Protein AF-A0A1Q3C9Y9-F1 (afdb_monomer)

InterPro domains:
  IPR029071 Ubiquitin-like domain superfamily [SSF54236] (5-75)
  IPR044232 Plant UBX domain-containing protein 1 [PTHR47557] (2-81)

Radius of gyration: 12.52 Å; Cα contacts (8 Å, |Δi|>4): 131; chains: 1; bounding box: 33×30×30 Å

Mean predicted aligned error: 6.75 Å

Nearest PDB structures (foldseek):
  3r3m-assembly1_A  TM=7.849E-01  e=5.502E-06  Homo sapiens
  5x4l-assembly2_D  TM=7.853E-01  e=3.397E-05  Homo sapiens
  6cpm-assembly1_F  TM=7.783E-01  e=3.465E-04  Homo sapiens
  6ml1-assembly2_E  TM=7.271E-01  e=3.929E-04  Homo sapiens
  7sbi-assembly2_B  TM=7.693E-01  e=3.764E-03  Gallus gallus

Foldseek 3Di:
DKFWEWEQEPVRDIDTDIDDQADFLVVVVVVVCVVCVVVPFDKWKWFPDVVIDTPPDRRDGCVRVVRDHYTYIYIDTPPPPD

pLDDT: mean 77.81, std 10.57, range [38.84, 89.56]

Structure (mmCIF, N/CA/C/O backbone):
data_AF-A0A1Q3C9Y9-F1
#
_entry.id   AF-A0A1Q3C9Y9-F1
#
loop_
_atom_site.group_PDB
_atom_site.id
_atom_site.type_symbol
_atom_site.label_atom_id
_atom_site.label_alt_id
_atom_site.label_comp_id
_atom_site.label_asym_id
_atom_site.label_entity_id
_atom_site.label_seq_id
_atom_site.pdbx_PDB_ins_code
_atom_site.Cartn_x
_atom_site.Cartn_y
_atom_site.Cartn_z
_atom_site.occupancy
_atom_site.B_iso_or_equiv
_atom_site.auth_seq_id
_atom_site.auth_comp_id
_atom_site.auth_asym_id
_atom_site.auth_atom_id
_atom_site.pdbx_PDB_model_num
ATOM 1 N N . MET A 1 1 ? 13.981 1.204 -12.970 1.00 79.31 1 MET A N 1
ATOM 2 C CA . MET A 1 1 ? 12.752 0.544 -13.448 1.00 79.31 1 MET A CA 1
ATOM 3 C C . MET A 1 1 ? 11.590 1.206 -12.733 1.00 79.31 1 MET A C 1
ATOM 5 O O . MET A 1 1 ? 11.711 1.446 -11.538 1.00 79.31 1 MET 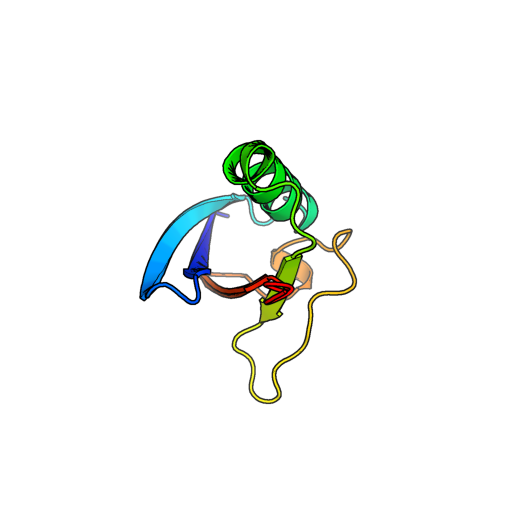A O 1
ATOM 9 N N . GLN A 1 2 ? 10.567 1.634 -13.468 1.00 85.75 2 GLN A N 1
ATOM 10 C CA . GLN A 1 2 ? 9.421 2.341 -12.893 1.00 85.75 2 GLN A CA 1
ATOM 11 C C . GLN A 1 2 ? 8.334 1.335 -12.523 1.00 85.75 2 GLN A C 1
ATOM 13 O O . GLN A 1 2 ? 8.131 0.359 -13.243 1.00 85.75 2 GLN A O 1
ATOM 18 N N . VAL A 1 3 ? 7.658 1.585 -11.409 1.00 87.31 3 VAL A N 1
ATOM 19 C CA . VAL A 1 3 ? 6.568 0.767 -10.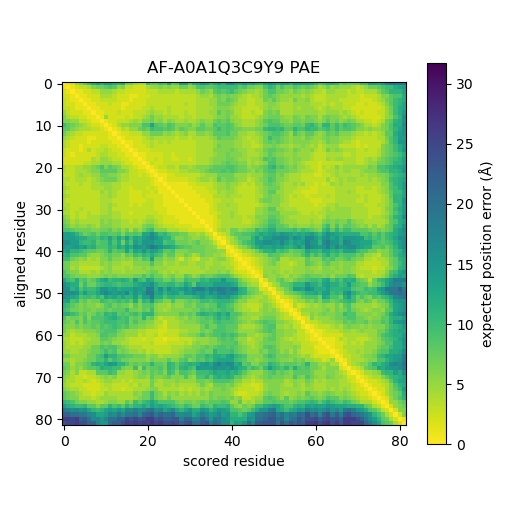886 1.00 87.31 3 VAL A CA 1
ATOM 20 C C . VAL A 1 3 ? 5.346 1.658 -10.771 1.00 87.31 3 VAL A C 1
ATOM 22 O O . VAL A 1 3 ? 5.384 2.688 -10.102 1.00 87.31 3 VAL A O 1
ATOM 25 N N . VAL A 1 4 ? 4.261 1.270 -11.434 1.00 88.06 4 VAL A N 1
ATOM 26 C CA . VAL A 1 4 ? 2.988 1.985 -11.329 1.00 88.06 4 VAL A CA 1
ATOM 27 C C . VAL A 1 4 ? 2.198 1.395 -10.167 1.00 88.06 4 VAL A C 1
ATOM 29 O O . VAL A 1 4 ? 1.759 0.248 -10.231 1.00 88.06 4 VAL A O 1
ATOM 32 N N . THR A 1 5 ? 2.003 2.168 -9.108 1.00 86.81 5 THR A N 1
ATOM 33 C CA . THR A 1 5 ? 1.221 1.767 -7.938 1.00 86.81 5 THR A CA 1
ATOM 34 C C . THR A 1 5 ? -0.140 2.444 -7.970 1.00 86.81 5 THR A C 1
ATOM 36 O O . THR A 1 5 ? -0.241 3.667 -8.000 1.00 86.81 5 THR A O 1
ATOM 39 N N . ARG A 1 6 ? -1.199 1.635 -7.947 1.00 89.12 6 ARG A N 1
ATOM 40 C CA . ARG A 1 6 ? -2.595 2.070 -7.911 1.00 89.12 6 ARG A CA 1
ATOM 41 C C . ARG A 1 6 ? -3.172 1.804 -6.534 1.00 89.12 6 ARG A C 1
ATOM 43 O O . ARG A 1 6 ? -3.293 0.650 -6.122 1.00 89.12 6 ARG A O 1
ATOM 50 N N . VAL A 1 7 ? -3.526 2.875 -5.843 1.00 87.25 7 VAL A N 1
ATOM 51 C CA . VAL A 1 7 ? -4.135 2.847 -4.518 1.00 87.25 7 VAL A CA 1
ATOM 52 C C . VAL A 1 7 ? -5.641 3.012 -4.670 1.00 87.25 7 VAL A C 1
ATOM 54 O O . VAL A 1 7 ? -6.105 4.064 -5.103 1.00 87.25 7 VAL A O 1
ATOM 57 N N . HIS A 1 8 ? -6.405 1.982 -4.321 1.00 86.56 8 HIS A N 1
ATOM 58 C CA . HIS A 1 8 ? -7.864 2.046 -4.274 1.00 86.56 8 HIS A CA 1
ATOM 59 C C . HIS A 1 8 ? -8.336 2.480 -2.892 1.00 86.56 8 HIS A C 1
ATOM 61 O O . HIS A 1 8 ? -8.067 1.800 -1.903 1.00 86.56 8 HIS A O 1
ATOM 67 N N . PHE A 1 9 ? -9.076 3.580 -2.842 1.00 83.19 9 PHE A N 1
ATOM 68 C CA . PHE A 1 9 ? -9.767 4.055 -1.651 1.00 83.19 9 PHE A CA 1
ATOM 69 C C . PHE A 1 9 ? -11.150 3.397 -1.538 1.00 83.19 9 PHE A C 1
ATOM 71 O O . PHE A 1 9 ? -11.758 3.063 -2.562 1.00 83.19 9 PHE A O 1
ATOM 78 N N . PRO A 1 10 ? -11.691 3.237 -0.315 1.00 76.50 10 PRO A N 1
ATOM 79 C CA . PRO A 1 10 ? -13.020 2.656 -0.120 1.00 76.50 10 PRO A CA 1
ATOM 80 C C . PRO A 1 10 ? -14.123 3.546 -0.709 1.00 76.50 10 PRO A C 1
ATOM 82 O O . PRO A 1 10 ? -15.175 3.046 -1.093 1.00 76.50 10 PRO A O 1
ATOM 85 N N . ASP A 1 11 ? -13.846 4.840 -0.877 1.00 78.50 11 ASP A N 1
ATOM 86 C CA . ASP A 1 11 ? -14.734 5.829 -1.494 1.00 78.50 11 ASP A CA 1
ATOM 87 C C . ASP A 1 11 ? -14.836 5.690 -3.029 1.00 78.50 11 ASP A C 1
ATOM 89 O O . ASP A 1 11 ? -15.398 6.553 -3.697 1.00 78.50 11 ASP A O 1
ATOM 93 N N . GLY A 1 12 ? -14.244 4.642 -3.617 1.00 81.06 12 GLY A N 1
ATOM 94 C CA . GLY A 1 12 ? -14.228 4.392 -5.064 1.00 81.06 12 GLY A CA 1
ATOM 95 C C . GLY A 1 12 ? -13.183 5.202 -5.839 1.00 81.06 12 GLY A C 1
ATOM 96 O O . GLY A 1 12 ? -13.027 5.016 -7.046 1.00 81.06 12 GLY A O 1
ATOM 97 N N . HIS A 1 13 ? -12.432 6.068 -5.157 1.00 84.38 13 HIS A N 1
ATOM 98 C CA . HIS A 1 13 ? -11.338 6.831 -5.750 1.00 84.38 13 HIS A CA 1
ATOM 99 C C . HIS A 1 13 ? -10.104 5.945 -5.959 1.00 84.38 13 HIS A C 1
ATOM 101 O O . HIS A 1 13 ? -9.824 5.046 -5.166 1.00 84.38 13 HIS A O 1
ATOM 107 N N . THR A 1 14 ? -9.354 6.196 -7.034 1.00 87.00 14 THR A N 1
ATOM 108 C CA . THR A 1 14 ? -8.098 5.490 -7.328 1.00 87.00 14 THR A CA 1
ATOM 109 C C . THR A 1 14 ? -6.986 6.507 -7.533 1.00 87.00 14 THR A C 1
ATOM 111 O O . THR A 1 14 ? -7.124 7.401 -8.365 1.00 87.00 14 THR A O 1
ATOM 114 N N . LEU A 1 15 ? -5.892 6.368 -6.790 1.00 86.44 15 LEU A N 1
ATOM 115 C CA . LEU A 1 15 ? -4.700 7.198 -6.927 1.00 86.44 15 LEU A CA 1
ATOM 116 C C . LEU A 1 15 ? -3.606 6.386 -7.620 1.00 86.44 15 LEU A C 1
ATOM 118 O O . LEU A 1 15 ? -3.202 5.338 -7.122 1.00 86.44 15 LEU A O 1
ATOM 122 N N . GLU A 1 16 ? -3.146 6.854 -8.776 1.00 89.50 16 GLU A N 1
ATOM 123 C CA . GLU A 1 16 ? -2.039 6.243 -9.513 1.00 89.50 16 GLU A CA 1
ATOM 124 C C . GLU A 1 16 ? -0.759 7.044 -9.266 1.00 89.50 16 GLU A C 1
ATOM 126 O O . GLU A 1 16 ? -0.727 8.256 -9.473 1.00 89.50 16 GLU A O 1
ATOM 131 N N . ILE A 1 17 ? 0.288 6.364 -8.805 1.00 88.44 17 ILE A N 1
ATOM 132 C CA . ILE A 1 17 ? 1.588 6.959 -8.495 1.00 88.44 17 ILE A CA 1
ATOM 133 C C . ILE A 1 17 ? 2.673 6.118 -9.157 1.00 88.44 17 ILE A C 1
ATOM 135 O O . ILE A 1 17 ? 2.608 4.888 -9.161 1.00 88.44 17 ILE A O 1
ATOM 139 N N . ILE A 1 18 ? 3.682 6.777 -9.718 1.00 89.56 18 ILE A N 1
ATOM 140 C CA . ILE A 1 18 ? 4.827 6.116 -10.341 1.00 89.56 18 ILE A CA 1
ATOM 141 C C . ILE A 1 18 ? 6.001 6.200 -9.372 1.00 89.56 18 ILE A C 1
ATOM 143 O O . ILE A 1 18 ? 6.477 7.291 -9.075 1.00 89.56 18 ILE A O 1
ATOM 147 N N . PHE A 1 19 ? 6.473 5.044 -8.917 1.00 87.69 19 PHE A N 1
ATOM 148 C CA . PHE A 1 19 ? 7.629 4.912 -8.035 1.00 87.69 19 PHE A CA 1
ATOM 149 C C . PHE A 1 19 ? 8.820 4.309 -8.767 1.00 87.69 19 PHE A C 1
ATOM 151 O O . PHE A 1 19 ? 8.686 3.662 -9.814 1.00 87.69 19 PHE A O 1
ATOM 158 N N . HIS A 1 20 ? 10.006 4.476 -8.194 1.00 86.25 20 HIS A N 1
ATOM 159 C CA . HIS A 1 20 ? 11.157 3.680 -8.591 1.00 86.25 20 HIS A CA 1
ATOM 160 C C . HIS A 1 20 ? 11.123 2.313 -7.897 1.00 86.25 20 HIS A C 1
ATOM 162 O O . HIS A 1 20 ? 10.833 2.202 -6.713 1.00 86.25 20 HIS A O 1
ATOM 168 N N . SER A 1 21 ? 11.487 1.248 -8.616 1.00 82.75 21 SER A N 1
ATOM 169 C CA . SER A 1 21 ? 11.544 -0.122 -8.071 1.00 82.75 21 SER A CA 1
ATOM 170 C C . SER A 1 21 ? 12.471 -0.280 -6.857 1.00 82.75 21 SER A C 1
ATOM 172 O O . SER A 1 21 ? 12.356 -1.259 -6.128 1.00 82.75 21 SER A O 1
ATOM 174 N N . SER A 1 22 ? 13.415 0.652 -6.690 1.00 85.75 22 SER A N 1
ATOM 175 C CA . SER A 1 22 ? 14.372 0.721 -5.580 1.00 85.75 22 SER A CA 1
ATOM 176 C C . SER A 1 22 ? 13.831 1.458 -4.354 1.00 85.75 22 SER A C 1
ATOM 178 O O . SER A 1 22 ? 14.517 1.517 -3.339 1.00 85.75 22 SER A O 1
ATOM 180 N N . GLU A 1 23 ? 12.645 2.057 -4.451 1.00 87.19 23 GLU A N 1
ATOM 181 C CA . GLU A 1 23 ? 12.007 2.724 -3.324 1.00 87.19 23 GLU A CA 1
ATOM 182 C C . GLU A 1 23 ? 11.299 1.719 -2.425 1.00 87.19 23 GLU A C 1
ATOM 184 O O . GLU A 1 23 ? 10.875 0.641 -2.854 1.00 87.19 23 GLU A O 1
ATOM 189 N N . THR A 1 24 ? 11.191 2.089 -1.156 1.00 89.00 24 THR A N 1
ATOM 190 C CA . THR A 1 24 ? 10.529 1.297 -0.125 1.00 89.00 24 THR A CA 1
ATOM 191 C C . THR A 1 24 ? 9.047 1.609 -0.072 1.00 89.00 24 THR A C 1
ATOM 193 O O . THR A 1 24 ? 8.616 2.708 -0.409 1.00 89.00 24 THR A O 1
ATOM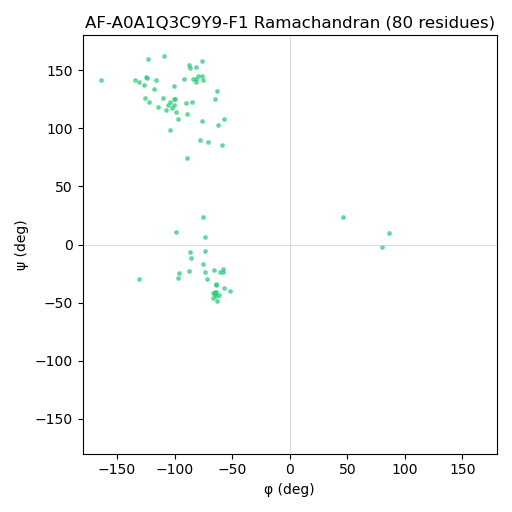 196 N N . ILE A 1 25 ? 8.247 0.660 0.409 1.00 84.25 25 ILE A N 1
ATOM 197 C CA . ILE A 1 25 ? 6.809 0.886 0.610 1.00 84.25 25 ILE A CA 1
ATOM 198 C C . ILE A 1 25 ? 6.563 2.036 1.606 1.00 84.25 25 ILE A C 1
ATOM 200 O O . ILE A 1 25 ? 5.531 2.700 1.531 1.00 84.25 25 ILE A O 1
ATOM 204 N N . GLN A 1 26 ? 7.528 2.334 2.481 1.00 86.19 26 GLN A N 1
ATOM 205 C CA . GLN A 1 26 ? 7.495 3.499 3.362 1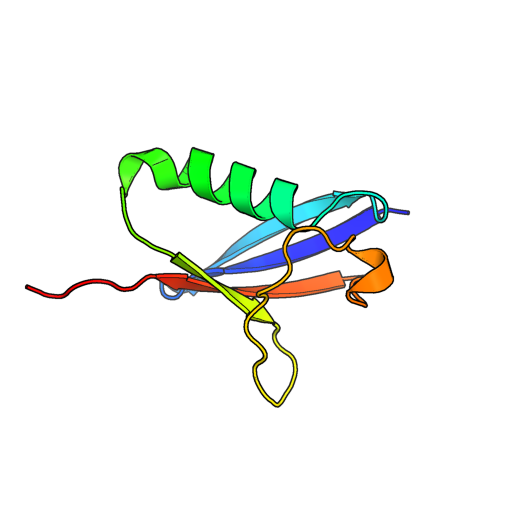.00 86.19 26 GLN A CA 1
ATOM 206 C C . GLN A 1 26 ? 7.225 4.810 2.612 1.00 86.19 26 GLN A C 1
ATOM 208 O O . GLN A 1 26 ? 6.419 5.595 3.093 1.00 86.19 26 GLN A O 1
ATOM 213 N N . ILE A 1 27 ? 7.795 5.033 1.420 1.00 88.19 27 ILE A N 1
ATOM 214 C CA . ILE A 1 27 ? 7.568 6.295 0.694 1.00 88.19 27 ILE A CA 1
ATOM 215 C C . ILE A 1 27 ? 6.097 6.472 0.295 1.00 88.19 27 ILE A C 1
ATOM 217 O O . ILE A 1 27 ? 5.562 7.576 0.322 1.00 88.19 27 ILE A O 1
ATOM 221 N N . LEU A 1 28 ? 5.412 5.371 -0.031 1.00 85.44 28 LEU A N 1
ATOM 222 C CA . LEU A 1 28 ? 3.980 5.381 -0.308 1.00 85.44 28 LEU A CA 1
ATOM 223 C C . LEU A 1 28 ? 3.191 5.712 0.960 1.00 85.44 28 LEU A C 1
ATOM 225 O O . LEU A 1 28 ? 2.226 6.467 0.897 1.00 85.44 28 LEU A O 1
ATOM 229 N N . VAL A 1 29 ? 3.592 5.147 2.099 1.00 83.19 29 VAL A N 1
ATOM 230 C CA . VAL A 1 29 ? 2.962 5.414 3.397 1.00 83.19 29 VAL A CA 1
ATOM 231 C C . VAL A 1 29 ? 3.165 6.867 3.801 1.00 83.19 29 VAL A C 1
ATOM 233 O O . VAL A 1 29 ? 2.202 7.490 4.230 1.00 83.19 29 VAL A O 1
ATOM 236 N N . ASP A 1 30 ? 4.359 7.425 3.618 1.00 86.88 30 ASP A N 1
ATOM 237 C CA . ASP A 1 30 ? 4.657 8.825 3.923 1.00 86.88 30 ASP A CA 1
ATOM 238 C C . ASP A 1 30 ? 3.838 9.766 3.032 1.00 86.88 30 ASP A C 1
ATOM 240 O O . ASP A 1 30 ? 3.202 10.680 3.547 1.00 86.88 30 ASP A O 1
ATOM 244 N N . LEU A 1 31 ? 3.748 9.493 1.724 1.00 86.69 31 LEU A N 1
ATOM 245 C CA . LEU A 1 31 ? 2.909 10.266 0.797 1.00 86.69 31 LEU A CA 1
ATOM 246 C C . LEU A 1 31 ? 1.424 10.201 1.158 1.00 86.69 31 LEU A C 1
ATOM 248 O O . LEU A 1 31 ? 0.730 11.215 1.128 1.00 86.69 31 LEU A O 1
ATOM 252 N N . LEU A 1 32 ? 0.924 9.009 1.495 1.00 81.56 32 LEU A N 1
ATOM 253 C CA . LEU A 1 32 ? -0.452 8.846 1.954 1.00 81.56 32 LEU A CA 1
ATOM 254 C C . LEU A 1 32 ? -0.659 9.565 3.287 1.00 81.56 32 LEU A C 1
ATOM 256 O O . LEU A 1 32 ? -1.669 10.233 3.445 1.00 81.56 32 LEU A O 1
ATOM 260 N N . THR A 1 33 ? 0.298 9.495 4.209 1.00 81.50 33 THR A N 1
ATOM 261 C CA . THR A 1 33 ? 0.242 10.190 5.502 1.00 81.50 33 THR A CA 1
ATOM 262 C C . THR A 1 33 ? 0.251 11.702 5.320 1.00 81.50 33 THR A C 1
ATOM 264 O O . THR A 1 33 ? -0.508 12.382 5.993 1.00 81.50 33 THR A O 1
ATOM 267 N N . GLU A 1 34 ? 1.048 12.242 4.399 1.00 83.94 34 GLU A N 1
ATOM 268 C CA . GLU A 1 34 ? 1.070 13.672 4.082 1.00 83.94 34 GLU A CA 1
ATOM 269 C C . GLU A 1 34 ? -0.252 14.116 3.442 1.00 83.94 34 GLU A C 1
ATOM 271 O O . GLU A 1 34 ? -0.856 15.098 3.872 1.00 83.94 34 GLU A O 1
ATOM 276 N N . ALA A 1 35 ? -0.759 13.351 2.470 1.00 78.88 35 ALA A N 1
ATOM 277 C CA . ALA A 1 35 ? -2.042 13.628 1.825 1.00 78.88 35 ALA A CA 1
ATOM 278 C C . ALA A 1 35 ? -3.229 13.514 2.800 1.00 78.88 35 ALA A C 1
ATOM 280 O O . ALA A 1 35 ? -4.202 14.262 2.698 1.00 78.88 35 ALA A O 1
ATOM 281 N N . LEU A 1 36 ? -3.142 12.589 3.757 1.00 74.12 36 LEU A N 1
ATOM 282 C CA . LEU A 1 36 ? -4.151 12.308 4.777 1.00 74.12 36 LEU A CA 1
ATOM 283 C C . LEU A 1 36 ? -3.833 12.968 6.117 1.00 74.12 36 LEU A C 1
ATOM 285 O O . LEU A 1 36 ? -4.521 12.686 7.095 1.00 74.12 36 LEU A O 1
ATOM 289 N N . ALA A 1 37 ? -2.847 13.866 6.185 1.00 69.06 37 ALA A N 1
ATOM 290 C CA . ALA A 1 37 ? -2.480 14.554 7.422 1.00 69.06 37 ALA A CA 1
ATOM 291 C C . ALA A 1 37 ? -3.673 15.325 8.012 1.00 69.06 37 ALA A C 1
ATOM 293 O O . ALA A 1 37 ? -3.738 15.555 9.214 1.00 69.06 37 ALA A O 1
ATOM 294 N N . GLN A 1 38 ? -4.649 15.677 7.169 1.00 63.59 38 GLN A N 1
ATOM 295 C CA . GLN A 1 38 ? -5.915 16.285 7.577 1.00 63.59 38 GLN A CA 1
ATOM 296 C C . GLN A 1 38 ? -6.891 15.316 8.259 1.00 63.59 38 GLN A C 1
ATOM 298 O O . GLN A 1 38 ? -7.786 15.768 8.964 1.00 63.59 38 GLN A O 1
ATOM 303 N N . LEU A 1 39 ? -6.772 14.009 8.013 1.00 66.62 39 LEU A N 1
ATOM 304 C CA . LEU A 1 39 ? -7.707 13.006 8.514 1.00 66.62 39 LEU A CA 1
ATOM 305 C C . LEU A 1 39 ? -7.342 12.499 9.918 1.00 66.62 39 LEU A C 1
ATOM 307 O O . LEU A 1 39 ? -8.237 11.996 10.578 1.00 66.62 39 LEU A O 1
ATOM 311 N N . GLU A 1 40 ? -6.082 12.598 10.373 1.00 66.50 40 GLU A N 1
ATOM 312 C CA . GLU A 1 40 ? -5.588 12.048 11.665 1.00 66.50 40 GLU A CA 1
ATOM 313 C C . GLU A 1 40 ? -6.029 10.590 11.952 1.00 66.50 40 GLU A C 1
ATOM 315 O O . GLU A 1 40 ? -6.089 10.146 13.100 1.00 66.50 40 GLU A O 1
ATOM 320 N N . LEU A 1 41 ? -6.354 9.818 10.909 1.00 70.88 41 LEU A N 1
ATO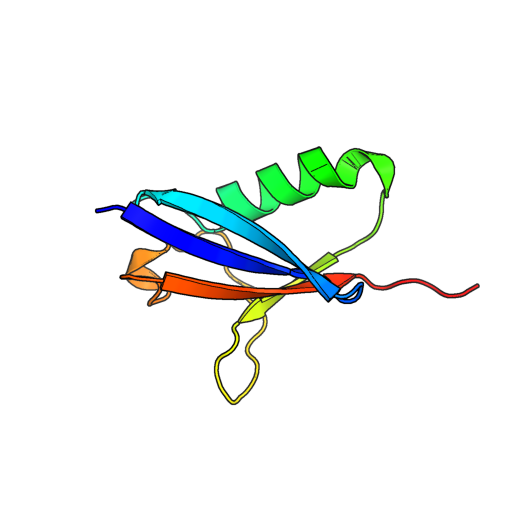M 321 C CA . LEU A 1 41 ? -6.955 8.494 11.040 1.00 70.88 41 LEU A CA 1
ATOM 322 C C . LEU A 1 41 ? -5.908 7.386 10.864 1.00 70.88 41 LEU A C 1
ATOM 324 O O . LEU A 1 41 ? -5.110 7.439 9.922 1.00 70.88 41 LEU A O 1
ATOM 328 N N . PRO A 1 42 ? -5.926 6.343 11.716 1.00 75.31 42 PRO A N 1
ATOM 329 C CA . PRO A 1 42 ? -5.107 5.162 11.502 1.00 75.31 42 PRO A CA 1
ATOM 330 C C . PRO A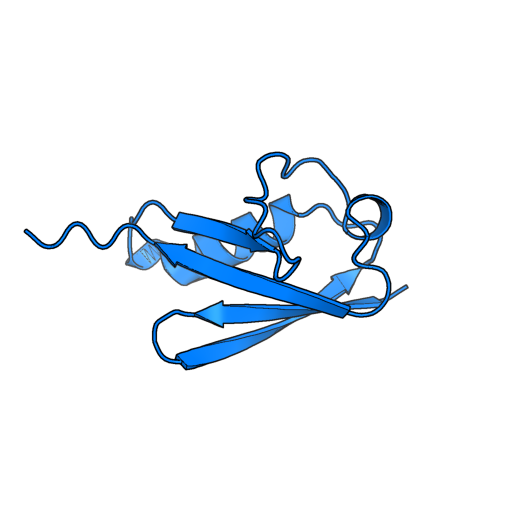 1 42 ? -5.569 4.441 10.230 1.00 75.31 42 PRO A C 1
ATOM 332 O O . PRO A 1 42 ? -6.742 4.084 10.078 1.00 75.31 42 PRO A O 1
ATOM 335 N N . PHE A 1 43 ? -4.630 4.216 9.313 1.00 78.62 43 PHE A N 1
ATOM 336 C CA . PHE A 1 43 ? -4.881 3.526 8.055 1.00 78.62 43 PHE A CA 1
ATOM 337 C C . PHE A 1 43 ? -3.981 2.308 7.873 1.00 78.62 43 PHE A C 1
ATOM 339 O O . PHE A 1 43 ? -2.916 2.173 8.477 1.00 78.62 43 PHE A O 1
ATOM 346 N N . TYR A 1 44 ? -4.423 1.413 6.999 1.00 80.38 44 TYR A N 1
ATOM 347 C CA . TYR A 1 44 ? -3.764 0.167 6.658 1.00 80.38 44 TYR A CA 1
ATOM 348 C C . TYR A 1 44 ? -3.763 -0.019 5.140 1.00 80.38 44 TYR A C 1
ATOM 350 O O . TYR A 1 44 ? -4.742 0.278 4.453 1.00 80.38 44 TYR A O 1
ATOM 358 N N . ILE A 1 45 ? -2.656 -0.546 4.616 1.00 81.44 45 ILE A N 1
ATOM 359 C CA . ILE A 1 45 ? -2.498 -0.848 3.193 1.00 81.44 45 ILE A CA 1
ATOM 360 C C . ILE A 1 45 ? -2.489 -2.366 3.008 1.00 81.44 45 ILE A C 1
ATOM 362 O O . ILE A 1 45 ? -1.701 -3.091 3.628 1.00 81.44 45 ILE A O 1
ATOM 366 N N . CYS A 1 46 ? -3.364 -2.852 2.133 1.00 78.50 46 CYS A N 1
ATOM 367 C CA . CYS A 1 46 ? -3.506 -4.269 1.816 1.00 78.50 46 CYS A CA 1
ATOM 368 C C . CYS A 1 46 ? -3.157 -4.538 0.353 1.00 78.50 46 CYS A C 1
ATOM 370 O O . CYS A 1 46 ? -3.499 -3.763 -0.538 1.00 78.50 46 CYS A O 1
ATOM 372 N N . THR A 1 47 ? -2.497 -5.663 0.085 1.00 79.06 47 THR A N 1
ATOM 373 C CA . THR A 1 47 ? -2.218 -6.091 -1.292 1.00 79.06 47 THR A CA 1
ATOM 374 C C . THR A 1 47 ? -3.445 -6.745 -1.917 1.00 79.06 47 THR A C 1
ATOM 376 O O . THR A 1 47 ? -4.168 -7.484 -1.248 1.00 79.06 47 THR A O 1
ATOM 379 N N . TYR A 1 48 ? -3.646 -6.540 -3.220 1.00 64.50 48 TYR A N 1
ATOM 380 C CA . TYR A 1 48 ? -4.699 -7.214 -3.992 1.00 64.50 48 TYR A CA 1
ATOM 381 C C . TYR A 1 48 ? -4.381 -8.691 -4.323 1.00 64.50 48 TYR A C 1
ATOM 383 O O . TYR A 1 48 ? -4.882 -9.258 -5.290 1.00 64.50 48 TYR A O 1
ATOM 391 N N . THR A 1 49 ? -3.524 -9.353 -3.547 1.00 60.72 49 THR A N 1
ATOM 392 C CA . THR A 1 49 ? -3.280 -10.790 -3.732 1.00 60.72 49 THR A CA 1
ATOM 393 C C . THR A 1 49 ? -4.392 -11.578 -3.039 1.00 60.72 49 THR A C 1
ATOM 395 O O . THR A 1 49 ? -4.894 -11.155 -2.006 1.00 60.72 49 THR A O 1
ATOM 398 N N . THR A 1 50 ? -4.853 -12.688 -3.622 1.00 52.69 50 THR A N 1
ATOM 399 C CA . THR A 1 50 ? -5.797 -13.602 -2.953 1.00 52.69 50 THR A CA 1
ATOM 400 C C . THR A 1 50 ? -4.961 -14.725 -2.347 1.00 52.69 50 THR A C 1
ATOM 402 O O . THR A 1 50 ? -4.428 -15.523 -3.120 1.00 52.69 50 THR A O 1
ATOM 405 N N . PRO A 1 51 ? -4.777 -14.809 -1.016 1.00 63.34 51 PRO A N 1
ATOM 406 C CA . PRO A 1 51 ? -5.475 -14.114 0.077 1.00 63.34 51 PRO A CA 1
ATOM 407 C C . PRO A 1 51 ? -4.941 -12.704 0.396 1.00 63.34 51 PRO A C 1
ATOM 409 O O . PRO A 1 51 ? -3.729 -12.495 0.396 1.00 63.34 51 PRO A O 1
ATOM 412 N N . GLN A 1 52 ? -5.846 -11.763 0.721 1.00 66.75 52 GLN A N 1
ATOM 413 C CA . GLN A 1 52 ? -5.506 -10.361 1.012 1.00 66.75 52 GLN A CA 1
ATOM 414 C C . GLN A 1 52 ? -4.491 -10.287 2.152 1.00 66.75 52 GLN A C 1
ATOM 416 O O . GLN A 1 52 ? -4.808 -10.551 3.314 1.00 66.75 52 GLN A O 1
ATOM 421 N N . LYS A 1 53 ? -3.251 -9.935 1.813 1.00 73.94 53 LYS A N 1
ATOM 422 C CA . LYS A 1 53 ? -2.172 -9.793 2.786 1.00 73.94 53 LYS A CA 1
ATOM 423 C C . LYS A 1 53 ? -1.977 -8.319 3.100 1.00 73.94 53 LYS A C 1
ATOM 425 O O . LYS A 1 53 ? -1.666 -7.529 2.205 1.00 73.94 53 LYS A O 1
ATOM 430 N N . GLN A 1 54 ? -2.151 -7.968 4.371 1.00 76.56 54 GLN A N 1
ATOM 431 C CA . GLN A 1 54 ? -1.768 -6.658 4.886 1.00 76.56 54 GLN A CA 1
ATOM 432 C C . GL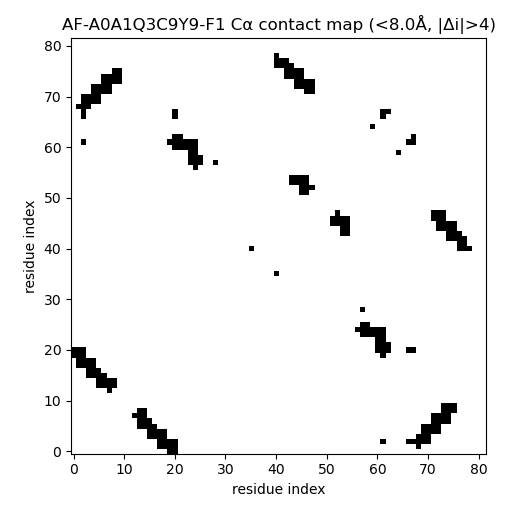N A 1 54 ? -0.255 -6.491 4.751 1.00 76.56 54 GLN A C 1
ATOM 434 O O . GLN A 1 54 ? 0.511 -7.385 5.134 1.00 76.56 54 GLN A O 1
ATOM 439 N N . ILE A 1 55 ? 0.174 -5.346 4.225 1.00 78.44 55 ILE A N 1
ATOM 440 C CA . ILE A 1 55 ? 1.590 -4.998 4.197 1.00 78.44 55 ILE A CA 1
ATOM 441 C C . ILE A 1 55 ? 1.972 -4.569 5.612 1.00 78.44 55 ILE A C 1
ATOM 443 O O . ILE A 1 55 ? 1.569 -3.510 6.082 1.00 78.44 55 ILE A O 1
ATOM 447 N N . LYS A 1 56 ? 2.705 -5.436 6.312 1.00 74.81 56 LYS A N 1
ATOM 448 C CA . LYS A 1 56 ? 3.243 -5.145 7.651 1.00 74.81 56 LYS A CA 1
ATOM 449 C C . LYS A 1 56 ? 4.682 -4.652 7.604 1.00 74.81 56 LYS A C 1
ATOM 451 O O . LYS A 1 56 ? 5.121 -3.977 8.524 1.00 74.81 56 LYS A O 1
ATOM 456 N N . ASP A 1 57 ? 5.398 -5.017 6.547 1.00 78.25 57 ASP A N 1
ATOM 457 C CA . ASP A 1 57 ? 6.791 -4.651 6.359 1.00 78.25 57 ASP A CA 1
ATOM 458 C C . ASP A 1 57 ? 6.889 -3.530 5.323 1.00 78.25 57 ASP A C 1
ATOM 460 O O . ASP A 1 57 ? 6.802 -3.760 4.117 1.00 78.25 57 ASP A O 1
ATOM 464 N N . MET A 1 58 ? 7.001 -2.300 5.820 1.00 80.62 58 MET A N 1
ATOM 465 C CA . MET A 1 58 ? 7.140 -1.091 5.003 1.00 80.62 58 MET A CA 1
ATOM 466 C C . MET A 1 58 ? 8.604 -0.815 4.624 1.00 80.62 58 MET A C 1
ATOM 468 O O . MET A 1 58 ? 8.870 0.012 3.753 1.00 80.62 58 MET A O 1
ATOM 472 N N . SER A 1 59 ? 9.553 -1.529 5.247 1.00 82.25 59 SER A N 1
ATOM 473 C CA . SER A 1 59 ? 10.988 -1.436 4.955 1.00 82.25 59 SER A CA 1
ATOM 474 C C . SER A 1 59 ? 11.358 -2.134 3.646 1.00 82.25 59 SER A C 1
ATOM 476 O O . SER A 1 59 ? 12.459 -1.920 3.137 1.00 82.25 59 SER A O 1
ATOM 478 N N . GLN A 1 60 ? 10.483 -2.991 3.121 1.00 82.75 60 GLN A N 1
ATOM 479 C CA . GLN A 1 60 ? 10.730 -3.718 1.887 1.00 82.75 60 GLN A CA 1
ATOM 480 C C . GLN A 1 60 ? 10.573 -2.801 0.665 1.00 82.75 60 GLN A C 1
ATOM 482 O O . GLN A 1 60 ? 9.687 -1.943 0.621 1.00 82.75 60 GLN A O 1
ATOM 487 N N . ASP A 1 61 ? 11.436 -2.988 -0.335 1.00 84.56 61 ASP A N 1
ATOM 488 C CA . ASP A 1 61 ? 11.317 -2.307 -1.623 1.00 84.56 61 ASP A CA 1
ATOM 489 C C . ASP A 1 61 ? 10.218 -2.910 -2.512 1.00 84.56 61 ASP A C 1
ATOM 491 O O . ASP A 1 61 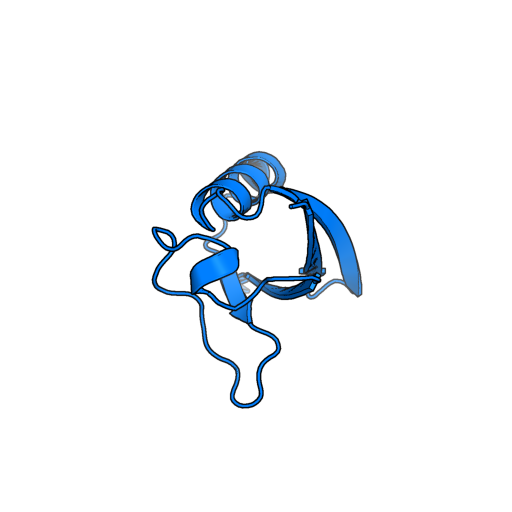? 9.800 -4.062 -2.344 1.00 84.56 61 ASP A O 1
ATOM 495 N N . PHE A 1 62 ? 9.723 -2.113 -3.464 1.00 82.81 62 PHE A N 1
ATOM 496 C CA . PHE A 1 62 ? 8.679 -2.552 -4.395 1.00 82.81 62 PHE A CA 1
ATOM 497 C C . PHE A 1 62 ? 9.101 -3.807 -5.170 1.00 82.81 62 PHE A C 1
ATOM 499 O O . PHE A 1 62 ? 8.291 -4.711 -5.376 1.00 82.81 62 PHE A O 1
ATOM 506 N N . PHE A 1 63 ? 10.374 -3.914 -5.547 1.00 82.06 63 PHE A N 1
ATOM 507 C CA . PHE A 1 63 ? 10.891 -5.069 -6.275 1.00 82.06 63 PHE A CA 1
ATOM 508 C C . PHE A 1 63 ? 10.795 -6.377 -5.466 1.00 82.06 63 PHE A C 1
ATOM 510 O O . PHE A 1 63 ? 10.262 -7.375 -5.953 1.00 82.06 63 PHE A O 1
ATOM 517 N N . SER A 1 64 ? 11.248 -6.361 -4.216 1.00 81.31 64 SER A N 1
ATOM 518 C CA . SER A 1 64 ? 11.279 -7.499 -3.291 1.00 81.31 64 SER A CA 1
ATOM 519 C C . SER A 1 64 ? 9.887 -7.871 -2.789 1.00 81.31 64 SER A C 1
ATOM 521 O O . SER A 1 64 ? 9.619 -9.041 -2.521 1.00 81.31 64 SER A O 1
ATOM 523 N N . ALA A 1 65 ? 8.984 -6.891 -2.707 1.00 76.50 65 ALA A N 1
ATOM 524 C CA . ALA A 1 65 ? 7.570 -7.110 -2.421 1.00 76.50 65 ALA A CA 1
ATOM 525 C C . ALA A 1 65 ? 6.794 -7.710 -3.615 1.00 76.50 65 ALA A C 1
ATOM 527 O O . ALA A 1 65 ? 5.621 -8.058 -3.476 1.00 76.50 65 ALA A O 1
ATOM 528 N N . GLY A 1 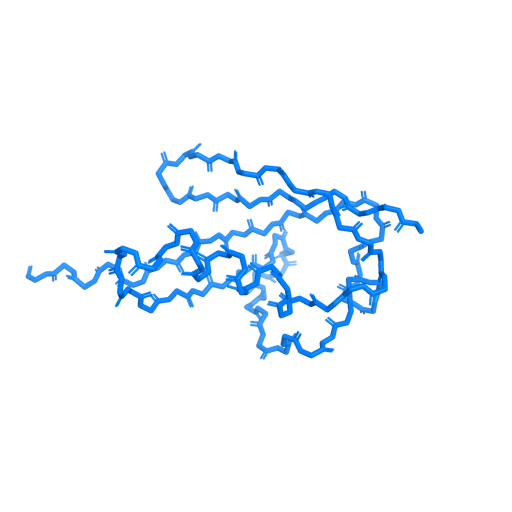66 ? 7.434 -7.862 -4.783 1.00 75.62 66 GLY A N 1
ATOM 529 C CA . GLY A 1 66 ? 6.830 -8.433 -5.991 1.00 75.62 66 GLY A CA 1
ATOM 530 C C . GLY A 1 66 ? 6.077 -7.420 -6.861 1.00 75.62 66 GLY A C 1
ATOM 531 O O . GLY A 1 66 ? 5.407 -7.802 -7.820 1.00 75.62 66 GLY A O 1
ATOM 532 N N . PHE A 1 67 ? 6.210 -6.125 -6.576 1.00 76.75 67 PHE A N 1
ATOM 533 C CA . PHE A 1 67 ? 5.641 -5.020 -7.345 1.00 76.75 67 PHE A CA 1
ATOM 534 C C . PHE A 1 67 ? 6.611 -4.566 -8.440 1.00 76.75 67 PHE A C 1
ATOM 536 O O . PHE A 1 67 ? 7.277 -3.541 -8.337 1.00 76.75 67 PHE A O 1
ATOM 543 N N . VAL A 1 68 ? 6.728 -5.367 -9.497 1.00 64.88 68 VAL A N 1
ATOM 544 C CA . VAL A 1 68 ? 7.799 -5.204 -10.497 1.00 64.88 68 VAL A CA 1
ATOM 545 C C . VAL A 1 68 ? 7.346 -4.407 -11.734 1.00 64.88 68 VAL A C 1
ATOM 547 O O . VAL A 1 68 ? 8.152 -3.719 -12.349 1.00 64.88 68 VAL A O 1
ATOM 550 N N . LEU A 1 69 ? 6.059 -4.443 -12.094 1.00 71.62 69 LEU A N 1
ATOM 551 C CA . LEU A 1 69 ? 5.514 -3.721 -13.265 1.00 71.62 69 LEU A CA 1
ATOM 552 C C . LEU A 1 69 ? 4.259 -2.908 -12.935 1.00 71.62 69 LEU A C 1
ATOM 554 O O . LEU A 1 69 ? 4.011 -1.864 -13.532 1.00 71.62 69 LEU A O 1
ATOM 558 N N . GLY A 1 70 ? 3.489 -3.371 -11.958 1.00 75.31 70 GLY A N 1
ATOM 559 C CA . GLY A 1 70 ? 2.342 -2.660 -11.432 1.00 75.31 70 GLY A CA 1
ATOM 560 C C . GLY A 1 70 ? 1.924 -3.253 -10.096 1.00 75.31 70 GLY A C 1
ATOM 561 O O . GLY A 1 70 ? 1.982 -4.469 -9.906 1.00 75.31 70 GLY A O 1
ATOM 562 N N . ALA A 1 71 ? 1.522 -2.391 -9.175 1.00 80.62 71 ALA A N 1
ATOM 563 C CA . ALA A 1 71 ? 0.996 -2.757 -7.873 1.00 80.62 71 ALA A CA 1
ATOM 564 C C . ALA A 1 71 ? -0.438 -2.260 -7.761 1.00 80.62 71 ALA A C 1
ATOM 566 O O . ALA A 1 71 ? -0.718 -1.109 -8.084 1.00 80.62 71 ALA A O 1
ATOM 567 N N . ILE A 1 72 ? -1.339 -3.109 -7.275 1.00 80.62 72 ILE A N 1
ATOM 568 C CA . ILE A 1 72 ? -2.669 -2.678 -6.851 1.00 80.62 72 ILE A CA 1
ATOM 569 C C . ILE A 1 72 ? -2.746 -2.903 -5.350 1.00 80.62 72 ILE A C 1
ATOM 571 O O . ILE A 1 72 ? -2.610 -4.034 -4.867 1.00 80.62 72 ILE A O 1
ATOM 575 N N . VAL A 1 73 ? -2.938 -1.812 -4.622 1.00 84.25 73 VAL A N 1
ATOM 576 C CA . VAL A 1 73 ? -3.065 -1.815 -3.170 1.00 84.25 73 VAL A CA 1
ATOM 577 C C . VAL A 1 73 ? -4.380 -1.169 -2.772 1.00 84.25 73 VAL A C 1
ATOM 579 O O . VAL A 1 73 ? -4.845 -0.220 -3.398 1.00 84.25 73 VAL A O 1
ATOM 582 N N . TYR A 1 74 ? -4.996 -1.711 -1.734 1.00 81.38 74 TYR A N 1
ATOM 583 C CA . TYR A 1 74 ? -6.218 -1.182 -1.157 1.00 81.38 74 TYR A CA 1
ATOM 584 C C . TYR A 1 74 ? -5.848 -0.383 0.073 1.00 81.38 74 TYR A C 1
ATOM 586 O O . TYR A 1 74 ? -5.181 -0.886 0.980 1.00 81.38 74 TYR A O 1
ATOM 594 N N . PHE A 1 75 ? -6.286 0.863 0.071 1.00 82.69 75 PHE A N 1
ATOM 595 C CA . PHE A 1 75 ? -6.263 1.723 1.226 1.00 82.69 75 PHE A CA 1
ATOM 596 C C . PHE A 1 75 ? -7.519 1.440 2.047 1.00 82.69 75 PHE A C 1
ATOM 598 O O . PHE A 1 75 ? -8.633 1.529 1.537 1.00 82.69 75 PHE A O 1
ATOM 605 N N . ALA A 1 76 ? -7.342 1.072 3.309 1.00 76.12 76 ALA A N 1
ATOM 606 C CA . ALA A 1 76 ? -8.426 0.920 4.265 1.00 76.12 76 ALA A CA 1
ATOM 607 C C . ALA A 1 76 ? -8.092 1.755 5.497 1.00 76.12 76 ALA A C 1
ATOM 609 O O . ALA A 1 76 ? -6.959 1.743 5.966 1.00 76.12 76 ALA A O 1
ATOM 610 N N . TYR A 1 77 ? -9.068 2.468 6.035 1.00 74.19 77 TYR A N 1
ATOM 611 C CA . TYR A 1 77 ? -8.915 3.222 7.272 1.00 74.19 77 TYR A CA 1
ATOM 612 C C . TYR A 1 77 ? -9.995 2.792 8.250 1.00 74.19 77 TYR A C 1
ATOM 614 O O . TYR A 1 77 ? -11.112 2.459 7.840 1.00 74.19 77 TYR A O 1
ATOM 622 N N . ASP A 1 78 ? -9.646 2.754 9.534 1.00 63.09 78 ASP A N 1
ATOM 623 C CA . ASP A 1 78 ? -10.622 2.466 10.577 1.00 63.09 78 ASP A CA 1
ATOM 624 C C . ASP A 1 78 ? -11.427 3.744 10.802 1.00 63.09 78 ASP A C 1
ATOM 626 O O . ASP A 1 78 ? -11.043 4.648 11.545 1.00 63.09 78 ASP A O 1
ATOM 630 N N . LEU A 1 79 ? -12.520 3.873 10.055 1.00 58.56 79 LEU A N 1
ATOM 631 C CA . LEU A 1 79 ? -13.514 4.900 10.306 1.00 58.56 79 LEU A CA 1
ATOM 632 C C . LEU A 1 79 ? -14.204 4.461 11.596 1.00 58.56 79 LEU A C 1
ATOM 634 O O . LEU A 1 79 ? -15.177 3.706 11.552 1.00 58.56 79 LEU A O 1
ATOM 638 N N . ALA A 1 80 ? -13.655 4.882 12.740 1.00 44.78 80 ALA A N 1
ATOM 639 C CA . ALA A 1 80 ? -14.314 4.778 14.030 1.00 44.78 80 ALA A CA 1
ATOM 640 C C . ALA A 1 80 ? -15.627 5.559 13.919 1.00 44.78 80 ALA A C 1
ATOM 642 O O . ALA A 1 80 ? -15.706 6.759 14.174 1.00 44.78 80 ALA A O 1
ATOM 643 N N . ARG A 1 81 ? -16.656 4.877 13.421 1.00 44.12 81 ARG A N 1
ATOM 644 C CA . ARG A 1 81 ? -18.034 5.331 13.447 1.00 44.12 81 ARG A CA 1
ATOM 645 C C . ARG A 1 81 ? -18.373 5.429 14.927 1.00 44.12 81 ARG A C 1
ATOM 647 O O . ARG A 1 81 ? -18.513 4.396 15.580 1.00 44.12 81 ARG A O 1
ATOM 654 N N . GLY A 1 82 ? -18.378 6.662 15.433 1.00 38.84 82 GLY A N 1
ATOM 655 C CA . GLY A 1 82 ? -18.897 6.994 16.757 1.00 38.84 82 GLY A CA 1
ATOM 656 C C . GLY A 1 82 ? -20.326 6.510 16.954 1.00 38.84 82 GLY A C 1
ATOM 657 O O . GLY A 1 82 ? -21.036 6.295 15.941 1.00 38.84 82 GLY A O 1
#

Secondary structure (DSSP, 8-state):
-EEEEEEE-TTS-EEEEEEETTSBHHHHHHHHHHHTTTT---EEEEESSSS--B----SSBTTTTT-SSEEEEEEEE-----

Organism: Cephalotus follicularis (NCBI:txid3775)

Sequence (82 aa):
MQVVTRVHFPDGHTLEIIFHSSETIQILVDLLTEALAQLELPFYICTYTTPQKQIKDMSQDFFSAGFVLGAIVYFAYDLARG

Solvent-accessible surface area (backbone atoms only — not comparable to full-atom values): 4732 Å² total; per-residue (Å²): 105,66,18,42,35,36,37,35,40,84,88,74,48,72,49,77,46,81,42,53,34,85,40,37,46,42,59,58,52,51,52,49,46,62,75,39,59,85,64,81,59,65,67,50,49,28,38,76,48,92,74,73,42,68,66,82,68,41,83,43,28,30,46,83,73,68,28,64,68,55,36,55,32,37,46,46,62,69,74,79,76,124